Protein AF-A0A2V9A8V0-F1 (afdb_monomer_lite)

Sequence (117 aa):
MSSDLYVYPGTTVLKNIPGIRNQEILDHFEADRMGQRSLELIERPLSGLFDIEHLQGVHRYLFQDVYEWAGVFRTVDIAKGNSYFAHVPYIESTLRDLFERLSKSDSLAMWQTFWEH

Radius of gyration: 17.21 Å; chains: 1; bounding box: 54×23×40 Å

Structure (mmCIF, N/CA/C/O backbone):
data_AF-A0A2V9A8V0-F1
#
_entry.id   AF-A0A2V9A8V0-F1
#
loop_
_atom_site.group_PDB
_atom_site.id
_atom_site.type_symbol
_atom_site.label_atom_id
_atom_site.label_alt_id
_atom_site.label_comp_id
_atom_site.label_asym_id
_atom_site.label_entity_id
_atom_site.label_seq_id
_atom_site.pdbx_PDB_ins_code
_atom_site.Cartn_x
_atom_site.Cartn_y
_atom_site.Cartn_z
_atom_site.occupancy
_atom_site.B_iso_or_equiv
_atom_site.auth_seq_id
_atom_site.auth_comp_id
_atom_site.auth_asym_id
_atom_site.auth_atom_id
_atom_site.pdbx_PDB_model_num
ATOM 1 N N . MET A 1 1 ? -24.363 5.924 -0.636 1.00 34.94 1 MET A N 1
ATOM 2 C CA . MET A 1 1 ? -23.497 5.574 0.507 1.00 34.94 1 MET A CA 1
ATOM 3 C C . MET A 1 1 ? -22.687 4.359 0.098 1.00 34.94 1 MET A C 1
ATOM 5 O O . MET A 1 1 ? -23.135 3.240 0.301 1.00 34.94 1 MET A O 1
ATOM 9 N N . SER A 1 2 ? -21.587 4.580 -0.626 1.00 41.66 2 SER A N 1
ATOM 10 C CA . SER A 1 2 ? -20.715 3.484 -1.052 1.00 41.66 2 SER A CA 1
ATOM 11 C C . SER A 1 2 ? -20.072 2.915 0.204 1.00 41.66 2 SER A C 1
ATOM 13 O O . SER A 1 2 ? -19.335 3.620 0.885 1.00 41.66 2 SER A O 1
ATOM 15 N N . SER A 1 3 ? -20.448 1.689 0.564 1.00 49.72 3 SER A N 1
ATOM 16 C CA . SER A 1 3 ? -19.749 0.886 1.561 1.00 49.72 3 SER A CA 1
ATOM 17 C C . SER A 1 3 ? -18.319 0.728 1.065 1.00 49.72 3 SER A C 1
ATOM 19 O O . SER A 1 3 ? -18.055 -0.092 0.190 1.00 49.72 3 SER A O 1
ATOM 21 N N . ASP A 1 4 ? -17.437 1.569 1.576 1.00 67.69 4 ASP A N 1
ATOM 22 C CA . ASP A 1 4 ? -16.081 1.719 1.091 1.00 67.69 4 ASP A CA 1
ATOM 23 C C . ASP A 1 4 ? -15.324 0.395 1.303 1.00 67.69 4 ASP A C 1
ATOM 25 O O . ASP A 1 4 ? -15.074 -0.041 2.430 1.00 67.69 4 ASP A O 1
ATOM 29 N N . LEU A 1 5 ? -15.100 -0.340 0.204 1.00 79.06 5 LEU A N 1
ATOM 30 C CA . LEU A 1 5 ? -14.712 -1.760 0.206 1.00 79.06 5 LEU A CA 1
ATOM 31 C C . LEU A 1 5 ? -13.416 -2.012 0.985 1.00 79.06 5 LEU A C 1
ATOM 33 O O . LEU A 1 5 ? -13.217 -3.115 1.504 1.00 79.06 5 LEU A O 1
ATOM 37 N N . TYR A 1 6 ? -12.589 -0.977 1.101 1.00 83.50 6 TYR A N 1
ATOM 38 C CA . TYR A 1 6 ? -11.240 -1.021 1.636 1.00 83.50 6 TYR A CA 1
ATOM 39 C C . TYR A 1 6 ? -11.127 -0.625 3.104 1.00 83.50 6 TYR A C 1
ATOM 41 O O . TYR A 1 6 ? -10.078 -0.891 3.674 1.00 83.50 6 TYR A O 1
ATOM 49 N N . VAL A 1 7 ? -12.154 -0.055 3.743 1.00 88.69 7 VAL A N 1
ATOM 50 C CA . VAL A 1 7 ? -12.097 0.366 5.158 1.00 88.69 7 VAL A CA 1
ATOM 51 C C . VAL A 1 7 ? -13.121 -0.367 6.018 1.00 88.69 7 VAL A C 1
ATOM 53 O O . VAL A 1 7 ? -14.113 -0.916 5.529 1.00 88.69 7 VAL A O 1
ATOM 56 N N . TYR A 1 8 ? -12.881 -0.417 7.326 1.00 89.56 8 TYR A N 1
ATOM 57 C CA . TYR A 1 8 ? -13.892 -0.924 8.250 1.00 89.56 8 TYR A CA 1
ATOM 58 C C . TYR A 1 8 ? -15.077 0.054 8.355 1.00 89.56 8 TYR A C 1
ATOM 60 O O . TYR A 1 8 ? -14.877 1.269 8.358 1.00 89.56 8 TYR A O 1
ATOM 68 N N . PRO A 1 9 ? -16.324 -0.443 8.484 1.00 88.81 9 PRO A N 1
ATOM 69 C CA . PRO A 1 9 ? -17.488 0.425 8.638 1.00 88.81 9 PRO A CA 1
ATOM 70 C C . PRO A 1 9 ? -17.337 1.397 9.811 1.00 88.81 9 PRO A C 1
ATOM 72 O O . PRO A 1 9 ? -17.030 0.982 10.929 1.00 88.81 9 PRO A O 1
ATOM 75 N N . GLY A 1 10 ? -17.582 2.684 9.551 1.00 86.44 10 GLY A N 1
ATOM 76 C CA . GLY A 1 10 ? -17.491 3.741 10.561 1.00 86.44 10 GLY A CA 1
ATOM 77 C C . GLY A 1 10 ? -16.063 4.166 10.917 1.00 86.44 10 GLY A C 1
ATOM 78 O O . GLY A 1 10 ? -15.889 4.900 11.887 1.00 86.44 10 GLY A O 1
ATOM 79 N N . THR A 1 11 ? -15.049 3.727 10.166 1.00 86.62 11 THR A N 1
ATOM 80 C CA . THR A 1 11 ? -13.656 4.143 10.361 1.00 86.62 11 THR A CA 1
ATOM 81 C C . THR A 1 11 ? -13.008 4.560 9.040 1.00 86.62 11 THR A C 1
ATOM 83 O O . THR A 1 11 ? -13.561 4.359 7.961 1.00 86.62 11 THR A O 1
ATOM 86 N N . THR A 1 12 ? -11.810 5.134 9.134 1.00 84.94 12 THR A N 1
ATOM 87 C CA . THR A 1 12 ? -10.903 5.385 8.000 1.00 84.94 12 THR A CA 1
ATOM 88 C C . THR A 1 12 ? -9.786 4.341 7.917 1.00 84.94 12 THR A C 1
ATOM 90 O O . THR A 1 12 ? -8.827 4.515 7.172 1.00 84.94 12 THR A O 1
ATOM 93 N N . VAL A 1 13 ? -9.860 3.289 8.737 1.00 89.75 13 VAL A N 1
ATOM 94 C CA . VAL A 1 13 ? -8.795 2.291 8.864 1.00 89.75 13 VAL A CA 1
ATOM 95 C C . VAL A 1 13 ? -8.988 1.236 7.791 1.00 89.75 13 VAL A C 1
ATOM 97 O O . VAL A 1 13 ? -10.057 0.623 7.703 1.00 89.75 13 VAL A O 1
ATOM 100 N N . LEU A 1 14 ? -7.943 1.016 6.996 1.00 90.38 14 LEU A N 1
ATOM 101 C CA . LEU A 1 14 ? -7.956 0.037 5.917 1.00 90.38 14 LEU A CA 1
ATOM 102 C C . LEU A 1 14 ? -8.115 -1.386 6.467 1.00 90.38 14 LEU A C 1
ATOM 104 O O . LEU A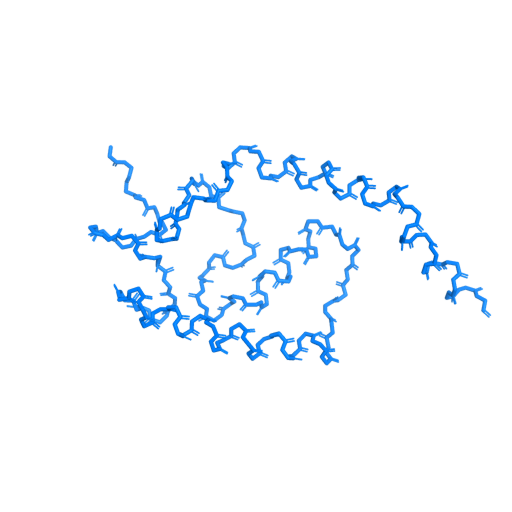 1 14 ? -7.488 -1.764 7.460 1.00 90.38 14 LEU A O 1
ATOM 108 N N . LYS A 1 15 ? -8.930 -2.199 5.792 1.00 92.75 15 LYS A N 1
ATOM 109 C CA . LYS A 1 15 ? -9.030 -3.639 6.027 1.00 92.75 15 LYS A CA 1
ATOM 110 C C . LYS A 1 15 ? -7.678 -4.272 5.749 1.00 92.75 15 LYS A C 1
ATOM 112 O O . LYS A 1 15 ? -7.101 -4.079 4.682 1.00 92.75 15 LYS A O 1
ATOM 117 N N . ASN A 1 16 ? -7.205 -5.030 6.722 1.00 95.00 16 ASN A N 1
ATOM 118 C CA . ASN A 1 16 ? -5.886 -5.636 6.747 1.00 95.00 16 ASN A CA 1
ATOM 119 C C . ASN A 1 16 ? -6.001 -7.070 7.267 1.00 95.00 16 ASN A C 1
ATOM 121 O O . ASN A 1 16 ? -6.914 -7.377 8.038 1.00 95.00 16 ASN A O 1
ATOM 125 N N . ILE A 1 17 ? -5.071 -7.925 6.847 1.00 96.75 17 ILE A N 1
ATOM 126 C CA . ILE A 1 17 ? -5.036 -9.358 7.169 1.00 96.75 17 ILE A CA 1
ATOM 127 C C . ILE A 1 17 ? -5.052 -9.607 8.692 1.00 96.75 17 ILE A C 1
ATOM 129 O O . ILE A 1 17 ? -5.823 -10.458 9.136 1.00 96.75 17 ILE A O 1
ATOM 133 N N . PRO A 1 18 ? -4.299 -8.860 9.529 1.00 97.00 18 PRO A N 1
ATOM 134 C CA . PRO A 1 18 ? -4.323 -9.060 10.981 1.00 97.00 18 PRO A CA 1
ATOM 135 C C . PRO A 1 18 ? -5.618 -8.622 11.684 1.00 97.00 18 PRO A C 1
ATOM 137 O O . PRO A 1 18 ? -5.766 -8.855 12.883 1.00 97.00 18 PRO A O 1
ATOM 140 N N . GLY A 1 19 ? -6.544 -7.950 10.993 1.00 96.94 19 GLY A N 1
ATOM 141 C CA . GLY A 1 19 ? -7.797 -7.486 11.590 1.00 96.94 19 GLY A CA 1
ATOM 142 C C . GLY A 1 19 ? -7.666 -6.248 12.491 1.00 96.94 19 GLY A C 1
ATOM 143 O O . GLY A 1 19 ? -8.577 -5.961 13.271 1.00 96.94 19 GLY A O 1
ATOM 144 N N . ILE A 1 20 ? -6.560 -5.503 12.410 1.00 96.88 20 ILE A N 1
ATOM 145 C CA . ILE A 1 20 ? -6.286 -4.329 13.251 1.00 96.88 20 ILE A CA 1
ATOM 146 C C . ILE A 1 20 ? -7.211 -3.172 12.853 1.00 96.88 20 ILE A C 1
ATOM 148 O O . ILE A 1 20 ? -7.316 -2.823 11.680 1.00 96.88 20 ILE A O 1
ATOM 152 N N . ARG A 1 21 ? -7.877 -2.549 13.833 1.00 95.12 21 ARG A N 1
ATOM 153 C CA . ARG A 1 21 ? -8.836 -1.443 13.606 1.00 95.12 21 ARG A CA 1
ATOM 154 C C . ARG A 1 21 ? -8.426 -0.108 14.220 1.00 95.12 21 ARG A C 1
ATOM 156 O O . ARG A 1 21 ? -9.162 0.863 14.097 1.00 95.12 21 ARG A O 1
ATOM 163 N N . ASN A 1 22 ? -7.286 -0.066 14.898 1.00 94.69 22 ASN A N 1
ATOM 164 C CA . ASN A 1 22 ? -6.694 1.164 15.405 1.00 94.69 22 ASN A CA 1
ATOM 165 C C . ASN A 1 22 ? -5.617 1.623 14.413 1.00 94.69 22 ASN A C 1
ATOM 167 O O . ASN A 1 22 ? -4.762 0.822 14.042 1.00 94.69 22 ASN A O 1
ATOM 171 N N . GLN A 1 23 ? -5.681 2.886 13.984 1.00 92.81 23 GLN A N 1
ATOM 172 C CA . GLN A 1 23 ? -4.801 3.420 12.942 1.00 92.81 23 GLN A CA 1
ATOM 173 C C . GLN A 1 23 ? -3.324 3.398 13.352 1.00 92.81 23 GLN A C 1
ATOM 175 O O . GLN A 1 23 ? -2.495 2.945 12.577 1.00 92.81 23 GLN A O 1
ATOM 180 N N . GLU A 1 24 ? -3.007 3.812 14.576 1.00 94.44 24 GLU A N 1
ATOM 181 C CA . GLU A 1 24 ? -1.631 3.863 15.080 1.00 94.44 24 GLU A CA 1
ATOM 182 C C . GLU A 1 24 ? -1.020 2.458 15.172 1.00 94.44 24 GLU A C 1
ATOM 184 O O . GLU A 1 24 ? 0.098 2.225 14.720 1.00 94.44 24 GLU A O 1
ATOM 189 N N . ILE A 1 25 ? -1.792 1.484 15.665 1.00 97.06 25 ILE A N 1
ATOM 190 C CA . ILE A 1 25 ? -1.353 0.080 15.715 1.00 97.06 25 ILE A CA 1
ATOM 191 C C . ILE A 1 25 ? -1.140 -0.474 14.300 1.00 97.06 25 ILE A C 1
ATOM 193 O O . ILE A 1 25 ? -0.181 -1.211 14.068 1.00 97.06 25 ILE A O 1
ATOM 197 N N . LEU A 1 26 ? -2.019 -0.129 13.352 1.00 95.75 26 LEU A N 1
ATOM 198 C CA . LEU A 1 26 ? -1.872 -0.555 11.962 1.00 95.75 26 LEU A CA 1
ATOM 199 C C . LEU A 1 26 ? -0.629 0.067 11.321 1.00 95.75 26 LEU A C 1
ATOM 201 O O . LEU A 1 26 ? 0.083 -0.634 10.612 1.00 95.75 26 LEU A O 1
ATOM 205 N N . ASP A 1 27 ? -0.348 1.341 11.588 1.00 92.56 27 ASP A N 1
ATOM 206 C CA . ASP A 1 27 ? 0.816 2.036 11.041 1.00 92.56 27 ASP A CA 1
ATOM 207 C C . ASP A 1 27 ? 2.127 1.427 11.546 1.00 92.56 27 ASP A C 1
ATOM 209 O O . ASP A 1 27 ? 3.027 1.175 10.744 1.00 92.56 27 ASP A O 1
ATOM 213 N N . HIS A 1 28 ? 2.213 1.104 12.840 1.00 96.25 28 HIS A N 1
ATOM 214 C CA . HIS A 1 28 ? 3.364 0.386 13.391 1.00 96.25 28 HIS A CA 1
ATOM 215 C C . HIS A 1 28 ? 3.525 -1.004 12.770 1.00 96.25 28 HIS A C 1
ATOM 217 O O . HIS A 1 28 ? 4.613 -1.356 12.319 1.00 96.25 28 HIS A O 1
ATOM 223 N N . PHE A 1 29 ? 2.438 -1.774 12.684 1.00 96.44 29 PHE A N 1
ATOM 224 C CA . PHE A 1 29 ? 2.483 -3.105 12.083 1.00 96.44 29 PHE A CA 1
ATOM 225 C C . PHE A 1 29 ? 2.886 -3.061 10.601 1.00 96.44 29 PHE A C 1
ATOM 227 O O . PHE A 1 29 ? 3.717 -3.856 10.164 1.00 96.44 29 PHE A O 1
ATOM 234 N N . GLU A 1 30 ? 2.310 -2.140 9.822 1.00 94.88 30 GLU A N 1
ATOM 235 C CA . GLU A 1 30 ? 2.637 -1.951 8.406 1.00 94.88 30 GLU A CA 1
ATOM 236 C C . GLU A 1 30 ? 4.114 -1.586 8.233 1.00 94.88 30 GLU A C 1
ATOM 238 O O . GLU A 1 30 ? 4.789 -2.202 7.410 1.00 94.88 30 GLU A O 1
ATOM 243 N N . ALA A 1 31 ? 4.627 -0.643 9.031 1.00 93.50 31 ALA A N 1
ATOM 244 C CA . ALA A 1 31 ? 6.022 -0.215 8.974 1.00 93.50 31 ALA A CA 1
ATOM 245 C C . ALA A 1 31 ? 6.993 -1.359 9.300 1.00 93.50 31 ALA A C 1
ATOM 247 O O . ALA A 1 31 ? 7.960 -1.567 8.562 1.00 93.50 31 ALA A O 1
ATOM 248 N N . ASP A 1 32 ? 6.712 -2.141 10.345 1.00 97.31 32 ASP A N 1
ATOM 249 C CA . ASP A 1 32 ? 7.546 -3.280 10.738 1.00 97.31 32 ASP A CA 1
ATOM 250 C C . ASP A 1 32 ? 7.598 -4.344 9.631 1.00 97.31 32 ASP A C 1
ATOM 252 O O . ASP A 1 32 ? 8.676 -4.821 9.261 1.00 97.31 32 ASP A O 1
ATOM 256 N 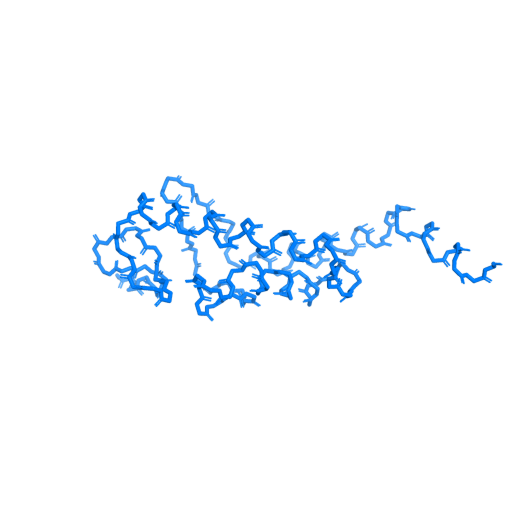N . ARG A 1 33 ? 6.439 -4.700 9.055 1.00 96.69 33 ARG A N 1
ATOM 257 C CA . ARG A 1 33 ? 6.359 -5.702 7.978 1.00 96.69 33 ARG A CA 1
ATOM 258 C C . ARG A 1 33 ? 6.993 -5.209 6.687 1.00 96.69 33 ARG A C 1
ATOM 260 O O . ARG A 1 33 ? 7.792 -5.932 6.095 1.00 96.69 33 ARG A O 1
ATOM 267 N N . MET A 1 34 ? 6.699 -3.978 6.281 1.00 91.81 34 MET A N 1
ATOM 268 C CA . MET A 1 34 ? 7.318 -3.367 5.108 1.00 91.81 34 MET A CA 1
ATOM 269 C C . MET A 1 34 ? 8.841 -3.297 5.270 1.00 91.81 34 MET A C 1
ATOM 271 O O . MET A 1 34 ? 9.563 -3.585 4.315 1.00 91.81 34 MET A O 1
ATOM 275 N N . GLY A 1 35 ? 9.342 -2.947 6.459 1.00 93.75 35 GLY A N 1
ATOM 276 C CA . GLY A 1 35 ? 10.774 -2.895 6.750 1.00 93.75 35 GLY A CA 1
ATOM 277 C C . GLY A 1 35 ? 11.459 -4.246 6.540 1.00 93.75 35 GLY A C 1
ATOM 278 O O . GLY A 1 35 ? 12.468 -4.318 5.840 1.00 93.75 35 GLY A O 1
ATOM 279 N N . GLN A 1 36 ? 10.865 -5.326 7.058 1.00 97.12 36 GLN A N 1
ATOM 280 C CA . GLN A 1 36 ? 11.353 -6.694 6.840 1.00 97.12 36 GLN A CA 1
ATOM 281 C C . GLN A 1 36 ? 11.393 -7.056 5.348 1.00 97.12 36 GLN A C 1
ATOM 283 O O . GLN A 1 36 ? 12.438 -7.458 4.839 1.00 97.12 36 GLN A O 1
ATOM 288 N N . ARG A 1 37 ? 10.291 -6.835 4.620 1.00 96.31 37 ARG A N 1
ATOM 289 C CA . ARG A 1 37 ? 10.206 -7.130 3.177 1.00 96.31 37 ARG A CA 1
ATOM 290 C C . ARG A 1 37 ? 11.156 -6.284 2.336 1.00 96.31 37 A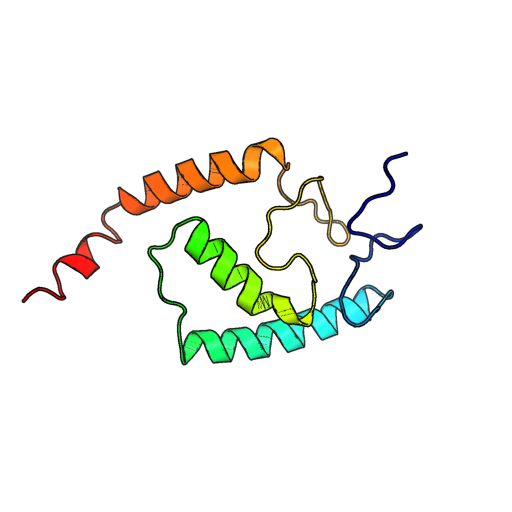RG A C 1
ATOM 292 O O . ARG A 1 37 ? 11.668 -6.752 1.324 1.00 96.31 37 ARG A O 1
ATOM 299 N N . SER A 1 38 ? 11.420 -5.050 2.755 1.00 92.69 38 SER A N 1
ATOM 300 C CA . SER A 1 38 ? 12.368 -4.165 2.072 1.00 92.69 38 SER A CA 1
ATOM 301 C C . SER A 1 38 ? 13.799 -4.683 2.186 1.00 92.69 38 SER A C 1
ATOM 303 O O . SER A 1 38 ? 14.522 -4.669 1.194 1.00 92.69 38 SER A O 1
ATOM 305 N N . LEU A 1 39 ? 14.203 -5.183 3.361 1.00 96.12 39 LEU A N 1
ATOM 306 C CA . LEU A 1 39 ? 15.515 -5.816 3.534 1.00 96.12 39 LEU A CA 1
ATOM 307 C C . LEU A 1 39 ? 15.652 -7.059 2.647 1.00 96.12 39 LEU A C 1
ATOM 309 O O . LEU A 1 39 ? 16.651 -7.199 1.946 1.00 96.12 39 LEU A O 1
ATOM 313 N N . GLU A 1 40 ? 14.618 -7.902 2.599 1.00 96.38 40 GLU A N 1
ATOM 314 C CA . GLU A 1 40 ? 14.586 -9.074 1.715 1.00 96.38 40 GLU A CA 1
ATOM 315 C C . GLU A 1 40 ? 14.742 -8.684 0.232 1.00 96.38 40 GLU A C 1
ATOM 317 O O . GLU A 1 40 ? 15.494 -9.335 -0.492 1.00 96.38 40 GLU A O 1
ATOM 322 N N . LEU A 1 41 ? 14.099 -7.598 -0.220 1.00 92.75 41 LEU A N 1
ATOM 323 C CA . LEU A 1 41 ? 14.229 -7.098 -1.598 1.00 92.75 41 LEU A CA 1
ATOM 324 C C . LEU A 1 41 ? 15.592 -6.472 -1.901 1.00 92.75 41 LEU A C 1
ATOM 326 O O . LEU A 1 41 ? 16.030 -6.523 -3.047 1.00 92.75 41 LEU A O 1
ATOM 330 N N . ILE A 1 42 ? 16.261 -5.878 -0.913 1.00 90.38 42 ILE A N 1
ATOM 331 C CA . ILE A 1 42 ? 17.632 -5.375 -1.084 1.00 90.38 42 ILE A CA 1
ATOM 332 C C . ILE A 1 42 ? 18.588 -6.550 -1.307 1.00 90.38 42 ILE A C 1
ATOM 334 O O . ILE A 1 42 ? 19.448 -6.487 -2.183 1.00 90.38 42 ILE A O 1
ATOM 338 N N . GLU A 1 43 ? 18.430 -7.627 -0.536 1.00 94.06 43 GLU A N 1
ATOM 339 C CA . GLU A 1 43 ? 19.262 -8.826 -0.667 1.00 94.06 43 GLU A CA 1
ATOM 340 C C . GLU A 1 43 ? 18.933 -9.633 -1.927 1.00 94.06 43 GLU A C 1
ATOM 342 O O . GLU A 1 43 ? 19.825 -10.198 -2.564 1.00 94.06 43 GLU A O 1
ATOM 347 N N . ARG A 1 44 ? 17.646 -9.719 -2.276 1.00 93.19 44 ARG A N 1
ATOM 348 C CA . ARG A 1 44 ? 17.132 -10.498 -3.406 1.00 93.19 44 ARG A CA 1
ATOM 349 C C . ARG A 1 44 ? 16.072 -9.695 -4.159 1.00 93.19 44 ARG A C 1
ATOM 351 O O . ARG A 1 44 ? 14.875 -9.910 -3.952 1.00 93.19 44 ARG A O 1
ATOM 358 N N . PRO A 1 45 ? 16.501 -8.792 -5.056 1.00 90.69 45 PRO A N 1
ATOM 359 C CA . PRO A 1 45 ? 15.578 -7.995 -5.845 1.00 90.69 45 PRO A CA 1
ATOM 360 C C . PRO A 1 45 ? 14.657 -8.870 -6.691 1.00 90.69 45 PRO A C 1
ATOM 362 O O . PRO A 1 45 ? 15.081 -9.873 -7.272 1.00 90.69 45 PRO A O 1
ATOM 365 N N . LEU A 1 46 ? 13.396 -8.457 -6.804 1.00 89.69 46 LEU A N 1
ATOM 366 C CA . LEU A 1 46 ? 12.497 -9.024 -7.800 1.00 89.69 46 LEU A CA 1
ATOM 367 C C . LEU A 1 46 ? 13.016 -8.676 -9.197 1.00 89.69 46 LEU A C 1
ATOM 369 O O . LEU A 1 46 ? 13.393 -7.540 -9.475 1.00 89.69 46 LEU A O 1
ATOM 373 N N . SER A 1 47 ? 13.058 -9.672 -10.076 1.00 88.62 47 SER A N 1
ATOM 374 C CA . SER A 1 47 ? 13.384 -9.448 -11.480 1.00 88.62 47 SER A CA 1
ATOM 375 C C . SER A 1 47 ? 12.190 -8.818 -12.195 1.00 88.62 47 SER A C 1
ATOM 377 O O . SER A 1 47 ? 11.056 -9.264 -12.027 1.00 88.62 47 SER A O 1
ATOM 379 N N . GLY A 1 48 ? 12.449 -7.818 -13.030 1.00 84.12 48 GLY A N 1
ATOM 380 C CA . GLY A 1 48 ? 11.424 -7.178 -13.842 1.00 84.12 48 GLY A CA 1
ATOM 381 C C . GLY A 1 48 ? 11.979 -6.011 -14.648 1.00 84.12 48 GLY A C 1
ATOM 382 O O . GLY A 1 48 ? 13.134 -5.619 -14.486 1.00 84.12 48 GLY A O 1
ATOM 383 N N . LEU A 1 49 ? 11.147 -5.456 -15.528 1.00 84.75 49 LEU A N 1
ATOM 384 C CA . LEU A 1 49 ? 11.550 -4.437 -16.504 1.00 84.75 49 LEU A CA 1
ATOM 385 C C . LEU A 1 49 ? 11.120 -3.022 -16.108 1.00 84.75 49 LEU A C 1
ATOM 387 O O . LEU A 1 49 ? 11.028 -2.142 -16.958 1.00 84.75 49 LEU A O 1
ATOM 391 N N . PHE A 1 50 ? 10.854 -2.806 -14.815 1.00 81.25 50 PHE A N 1
ATOM 392 C CA . PHE A 1 50 ? 10.249 -1.565 -14.315 1.00 81.25 50 PHE A CA 1
ATOM 393 C C . PHE A 1 50 ? 8.975 -1.209 -15.093 1.00 81.25 50 PHE A C 1
ATOM 395 O O . PHE A 1 50 ? 8.791 -0.079 -15.523 1.00 81.25 50 PHE A O 1
ATOM 402 N N . ASP A 1 51 ? 8.108 -2.197 -15.286 1.00 82.75 51 ASP A N 1
ATOM 403 C CA . ASP A 1 51 ? 6.785 -2.048 -15.874 1.00 82.75 51 ASP A CA 1
ATOM 404 C C . ASP A 1 51 ? 5.698 -2.223 -14.799 1.00 82.75 51 ASP A C 1
ATOM 406 O O . ASP A 1 51 ? 5.967 -2.324 -13.597 1.00 82.75 51 ASP A O 1
ATOM 410 N N . ILE A 1 52 ? 4.436 -2.233 -15.229 1.00 86.38 52 ILE A N 1
ATOM 411 C CA . ILE A 1 52 ? 3.292 -2.390 -14.327 1.00 86.38 52 ILE A CA 1
ATOM 412 C C . ILE A 1 52 ? 3.330 -3.731 -13.597 1.00 86.38 52 ILE A C 1
ATOM 414 O O . ILE A 1 52 ? 3.030 -3.768 -12.405 1.00 86.38 52 ILE A O 1
ATOM 418 N N . GLU A 1 53 ? 3.701 -4.812 -14.281 1.00 89.56 53 GLU A N 1
ATOM 419 C CA . GLU A 1 53 ? 3.759 -6.143 -13.674 1.00 89.56 53 GLU A CA 1
ATOM 420 C C . GLU A 1 53 ? 4.839 -6.192 -12.593 1.00 89.56 53 GLU A C 1
ATOM 422 O O . GLU A 1 53 ? 4.587 -6.668 -11.482 1.00 89.56 53 GLU A O 1
ATOM 427 N N . HIS A 1 54 ? 6.007 -5.607 -12.867 1.00 89.12 54 HIS A N 1
ATOM 428 C CA . HIS A 1 54 ? 7.071 -5.483 -11.884 1.00 89.12 54 HIS A CA 1
ATOM 429 C C . HIS A 1 54 ? 6.634 -4.630 -10.686 1.00 89.12 54 HIS A C 1
ATOM 431 O O . HIS A 1 54 ? 6.828 -5.039 -9.540 1.00 89.12 54 HIS A O 1
ATOM 437 N N . LEU A 1 55 ? 5.974 -3.488 -10.917 1.00 88.38 55 LEU A N 1
ATOM 438 C CA . LEU A 1 55 ? 5.452 -2.639 -9.842 1.00 88.38 55 LEU A CA 1
ATOM 439 C C . LEU A 1 55 ? 4.403 -3.367 -8.987 1.00 88.38 55 LEU A C 1
ATOM 441 O O . LEU A 1 55 ? 4.439 -3.274 -7.759 1.00 88.38 55 LEU A O 1
ATOM 445 N N . GLN A 1 56 ? 3.482 -4.104 -9.610 1.00 90.25 56 GLN A N 1
ATOM 446 C CA . GLN A 1 56 ? 2.493 -4.922 -8.906 1.00 90.25 56 GLN A CA 1
ATOM 447 C C . GLN A 1 56 ? 3.161 -6.038 -8.097 1.00 90.25 56 GLN A C 1
ATOM 449 O O . GLN A 1 56 ? 2.760 -6.284 -6.959 1.00 90.25 56 GLN A O 1
ATOM 454 N N . GLY A 1 57 ? 4.201 -6.672 -8.645 1.00 93.75 57 GLY A N 1
ATOM 455 C CA . GLY A 1 57 ? 5.012 -7.669 -7.951 1.00 93.75 57 GLY A CA 1
ATOM 456 C C . GLY A 1 57 ? 5.703 -7.097 -6.714 1.00 93.75 57 GLY A C 1
ATOM 457 O O . GLY A 1 57 ? 5.564 -7.652 -5.624 1.00 93.75 57 GLY A O 1
ATOM 458 N N . VAL A 1 58 ? 6.367 -5.945 -6.853 1.00 91.88 58 VAL A N 1
ATOM 459 C CA . VAL A 1 58 ? 7.009 -5.234 -5.735 1.00 91.88 58 VAL A CA 1
ATOM 460 C C . VAL A 1 58 ? 5.978 -4.821 -4.684 1.00 91.88 58 VAL A C 1
ATOM 462 O O . VAL A 1 58 ? 6.168 -5.092 -3.499 1.00 91.88 58 VAL A O 1
ATOM 465 N N . HIS A 1 59 ? 4.849 -4.234 -5.093 1.00 93.62 59 HIS A N 1
ATOM 466 C CA . HIS A 1 59 ? 3.782 -3.860 -4.162 1.00 93.62 59 HIS A CA 1
ATOM 467 C C . HIS A 1 59 ? 3.204 -5.084 -3.443 1.00 93.62 59 HIS A C 1
ATOM 469 O O . HIS A 1 59 ? 2.912 -5.014 -2.248 1.00 93.62 59 HIS A O 1
ATOM 475 N N . ARG A 1 60 ? 3.011 -6.208 -4.142 1.00 95.19 60 ARG A N 1
ATOM 476 C CA . ARG A 1 60 ? 2.587 -7.453 -3.497 1.00 95.19 60 ARG A CA 1
ATOM 477 C C . ARG A 1 60 ? 3.601 -7.857 -2.442 1.00 95.19 60 ARG A C 1
ATOM 479 O O . ARG A 1 60 ? 3.219 -8.044 -1.298 1.00 95.19 60 ARG A O 1
ATOM 486 N N . TYR A 1 61 ? 4.875 -7.934 -2.803 1.00 96.12 61 TYR A N 1
ATOM 487 C CA . TYR A 1 61 ? 5.914 -8.425 -1.906 1.00 96.12 61 TYR A CA 1
ATOM 488 C C . TYR A 1 61 ? 6.061 -7.578 -0.638 1.00 96.12 61 TYR A C 1
ATOM 490 O O . TYR A 1 61 ? 6.171 -8.127 0.454 1.00 96.12 61 TYR A O 1
ATOM 498 N N . LEU A 1 62 ? 5.989 -6.251 -0.767 1.00 93.88 62 LEU A N 1
ATOM 499 C CA . LEU A 1 62 ? 6.082 -5.332 0.369 1.00 93.88 62 LEU A CA 1
ATOM 500 C C . LEU A 1 62 ? 4.888 -5.428 1.327 1.00 93.88 62 LEU A C 1
ATOM 502 O O . LEU A 1 62 ? 5.067 -5.299 2.535 1.00 93.88 62 LEU A O 1
ATOM 506 N N . PHE A 1 63 ? 3.679 -5.647 0.801 1.00 94.81 63 PHE A N 1
ATOM 507 C CA . PHE A 1 63 ? 2.436 -5.508 1.569 1.00 94.81 63 PHE A CA 1
ATOM 508 C C . PHE A 1 63 ? 1.622 -6.802 1.725 1.00 94.81 63 PHE A C 1
ATOM 510 O O . PHE A 1 63 ? 0.536 -6.761 2.304 1.00 94.81 63 PHE A O 1
ATOM 517 N N . GLN A 1 64 ? 2.123 -7.948 1.254 1.00 95.69 64 GLN A N 1
ATOM 518 C CA . GLN A 1 64 ? 1.416 -9.241 1.276 1.00 95.69 64 GLN A CA 1
ATOM 519 C C . GLN A 1 64 ? 0.998 -9.701 2.676 1.00 95.69 64 GLN A C 1
ATOM 521 O O . GLN A 1 64 ? 0.026 -10.435 2.802 1.00 95.69 64 GLN A O 1
ATOM 526 N N . ASP A 1 65 ? 1.707 -9.275 3.725 1.00 96.19 65 ASP A N 1
ATOM 527 C CA . ASP A 1 65 ? 1.369 -9.611 5.115 1.00 96.19 65 ASP A CA 1
ATOM 528 C C . ASP A 1 65 ? 0.350 -8.646 5.738 1.00 96.19 65 ASP A C 1
ATOM 530 O O . ASP A 1 65 ? -0.167 -8.902 6.827 1.00 96.19 65 ASP A O 1
ATOM 534 N N . VAL A 1 66 ? 0.085 -7.516 5.076 1.00 95.50 66 VAL A N 1
ATOM 535 C CA . VAL A 1 66 ? -0.758 -6.433 5.595 1.00 95.50 66 VAL A CA 1
ATOM 536 C C . VAL A 1 66 ? -2.100 -6.403 4.870 1.00 95.50 66 VAL A C 1
ATOM 538 O O . VAL A 1 66 ? -3.136 -6.314 5.525 1.00 95.50 66 VAL A O 1
ATOM 541 N N . TYR A 1 67 ? -2.120 -6.530 3.543 1.00 93.94 67 TYR A N 1
ATOM 542 C CA . TYR A 1 67 ? -3.316 -6.310 2.729 1.00 93.94 67 TYR A CA 1
ATOM 543 C C . TYR A 1 67 ? -3.590 -7.477 1.774 1.00 93.94 67 TYR A C 1
ATOM 545 O O . TYR A 1 67 ? -2.738 -7.840 0.969 1.00 93.94 67 TYR A O 1
ATOM 553 N N . GLU A 1 68 ? -4.818 -8.010 1.780 1.00 93.00 68 GLU A N 1
ATOM 554 C CA . GLU A 1 68 ? -5.235 -9.077 0.846 1.00 93.00 68 GLU A CA 1
ATOM 555 C C . GLU A 1 68 ? -5.170 -8.641 -0.626 1.00 93.00 68 GLU A C 1
ATOM 557 O O . GLU A 1 68 ? -4.979 -9.449 -1.529 1.00 93.00 68 GLU A O 1
ATOM 562 N N . TRP A 1 69 ? -5.316 -7.340 -0.869 1.00 90.12 69 TRP A N 1
ATOM 563 C CA . TRP A 1 69 ? -5.286 -6.727 -2.193 1.00 90.12 69 TRP A CA 1
ATOM 564 C C . TRP A 1 69 ? -3.875 -6.282 -2.620 1.00 90.12 69 TRP A C 1
ATOM 566 O O . TRP A 1 69 ? -3.730 -5.544 -3.595 1.00 90.12 69 TRP A O 1
ATOM 576 N N . ALA A 1 70 ? -2.816 -6.705 -1.922 1.00 90.75 70 ALA A N 1
ATOM 577 C CA . ALA A 1 70 ? -1.449 -6.322 -2.262 1.00 90.75 70 ALA A CA 1
ATOM 578 C C . ALA A 1 70 ? -1.066 -6.739 -3.702 1.00 90.75 70 ALA A C 1
ATOM 580 O O . ALA A 1 70 ? -1.173 -7.901 -4.108 1.00 90.75 70 ALA A O 1
ATOM 581 N N . GLY A 1 71 ? -0.595 -5.763 -4.485 1.00 88.50 71 GLY A N 1
ATOM 582 C CA . GLY A 1 71 ? -0.259 -5.936 -5.901 1.00 88.50 71 GLY A CA 1
ATOM 583 C C . GLY A 1 71 ? -1.457 -5.869 -6.848 1.00 88.50 71 GLY A C 1
ATOM 584 O O . GLY A 1 71 ? -1.321 -6.211 -8.018 1.00 88.50 71 GLY A O 1
ATOM 585 N N . VAL A 1 72 ? -2.626 -5.445 -6.364 1.00 88.31 72 VAL A N 1
ATOM 586 C CA . VAL A 1 72 ? -3.826 -5.221 -7.176 1.00 88.31 72 VAL A CA 1
ATOM 587 C C . VAL A 1 72 ? -4.119 -3.725 -7.225 1.00 88.31 72 VAL A C 1
ATOM 589 O O . VAL A 1 72 ? -4.005 -3.023 -6.219 1.00 88.31 72 VAL A O 1
ATOM 592 N N . PHE A 1 73 ? -4.508 -3.216 -8.396 1.00 83.44 73 PHE A N 1
ATOM 593 C CA . PHE A 1 73 ? -4.979 -1.839 -8.494 1.00 83.44 73 PHE A CA 1
ATOM 594 C C . PHE A 1 73 ? -6.262 -1.646 -7.686 1.00 83.44 73 PHE A C 1
ATOM 596 O O . PHE A 1 73 ? -7.181 -2.463 -7.734 1.00 83.44 73 PHE A O 1
ATOM 603 N N . ARG A 1 74 ? -6.335 -0.534 -6.952 1.00 81.38 74 ARG A N 1
ATOM 604 C CA . ARG A 1 74 ? -7.563 -0.140 -6.259 1.00 81.38 74 ARG A CA 1
ATOM 605 C C . ARG A 1 74 ? -8.670 0.174 -7.265 1.00 81.38 74 ARG A C 1
ATOM 607 O O . ARG A 1 74 ? -8.397 0.741 -8.318 1.00 81.38 74 ARG A O 1
ATOM 614 N N . THR A 1 75 ? -9.912 -0.154 -6.918 1.00 76.00 75 THR A N 1
ATOM 615 C CA . THR A 1 75 ? -11.093 0.089 -7.770 1.00 76.00 75 THR A CA 1
ATOM 616 C C . THR A 1 75 ? -11.940 1.278 -7.315 1.00 76.00 75 THR A C 1
ATOM 618 O O . THR A 1 75 ? -12.877 1.663 -8.010 1.00 76.00 75 THR A O 1
ATOM 621 N N . VAL A 1 76 ? -11.626 1.857 -6.155 1.00 73.38 76 VAL A N 1
ATOM 622 C CA . VAL A 1 76 ? -12.228 3.093 -5.637 1.00 73.38 76 VAL A CA 1
ATOM 623 C C . VAL A 1 76 ? -11.141 3.994 -5.070 1.00 73.38 76 VAL A C 1
ATOM 625 O O . VAL A 1 76 ? -10.042 3.531 -4.752 1.00 73.38 76 VAL A O 1
ATOM 628 N N . ASP A 1 77 ? -11.437 5.285 -4.976 1.00 70.88 77 ASP A N 1
ATOM 629 C CA . ASP A 1 77 ? -10.523 6.242 -4.367 1.00 70.88 77 ASP A CA 1
ATOM 630 C C . ASP A 1 77 ? -10.439 5.978 -2.870 1.00 70.88 77 ASP A C 1
ATOM 632 O O . ASP A 1 77 ? -11.454 5.744 -2.219 1.00 70.88 77 ASP A O 1
ATOM 636 N N .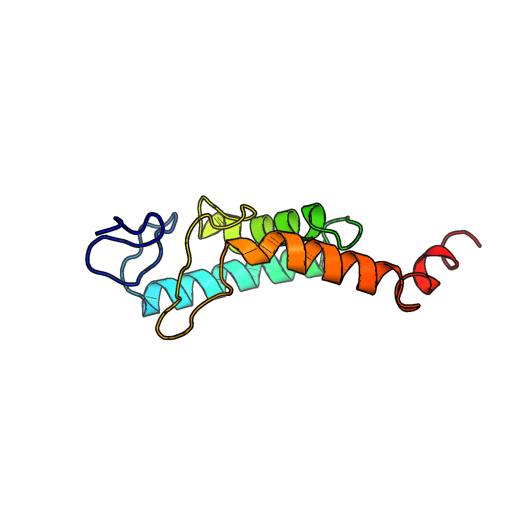 ILE A 1 78 ? -9.226 6.014 -2.328 1.00 72.31 78 ILE A N 1
ATOM 637 C CA . ILE A 1 78 ? -8.980 5.753 -0.912 1.00 72.31 78 ILE A CA 1
ATOM 638 C C . ILE A 1 78 ? -8.113 6.859 -0.320 1.00 72.31 78 ILE A C 1
ATOM 640 O O . ILE A 1 78 ? -7.367 7.546 -1.028 1.00 72.31 78 ILE A O 1
ATOM 644 N N . ALA A 1 79 ? -8.188 6.991 0.999 1.00 68.62 79 ALA A N 1
ATOM 645 C CA . ALA A 1 79 ? -7.321 7.843 1.793 1.00 68.62 79 ALA A CA 1
ATOM 646 C C . ALA A 1 79 ? -6.681 7.024 2.920 1.00 68.62 79 ALA A C 1
ATOM 648 O O . ALA A 1 79 ? -7.275 6.068 3.419 1.00 68.62 79 ALA A O 1
ATOM 649 N N . LYS A 1 80 ? -5.473 7.413 3.332 1.00 69.81 80 LYS A N 1
ATOM 650 C CA . LYS A 1 80 ? -4.837 6.943 4.568 1.00 69.81 80 LYS A CA 1
ATOM 651 C C . LYS A 1 80 ? -4.697 8.143 5.500 1.00 69.81 80 LYS A C 1
ATOM 653 O O . LYS A 1 80 ? -3.969 9.091 5.200 1.00 69.81 80 LYS A O 1
ATOM 658 N N . GLY A 1 81 ? -5.448 8.135 6.602 1.00 71.69 81 GLY A N 1
ATOM 659 C CA . GLY A 1 81 ? -5.600 9.313 7.460 1.00 71.69 81 GLY A CA 1
ATOM 660 C C . GLY A 1 81 ? -6.165 10.504 6.675 1.00 71.69 81 GLY A C 1
ATOM 661 O O . GLY A 1 81 ? -7.217 10.390 6.055 1.00 71.69 81 GLY A O 1
ATOM 662 N N . ASN A 1 82 ? -5.437 11.627 6.666 1.00 66.81 82 ASN A N 1
ATOM 663 C CA . ASN A 1 82 ? -5.791 12.836 5.906 1.00 66.81 82 ASN A CA 1
ATOM 664 C C . ASN A 1 82 ? -5.181 12.899 4.490 1.00 66.81 82 ASN A C 1
ATOM 666 O O . ASN A 1 82 ? -5.340 13.910 3.806 1.00 66.81 82 ASN A O 1
ATOM 670 N N . SER A 1 83 ? -4.460 11.863 4.053 1.00 65.75 83 SER A N 1
ATOM 671 C CA . SER A 1 83 ? -3.808 11.835 2.741 1.00 65.75 83 SER A CA 1
ATOM 672 C C . SER A 1 83 ? -4.654 11.069 1.728 1.00 65.75 83 SER A C 1
ATOM 674 O O . SER A 1 83 ? -4.917 9.880 1.915 1.00 65.75 83 SER A O 1
ATOM 676 N N . TYR A 1 84 ? -5.069 11.742 0.654 1.00 65.00 84 TYR A N 1
ATOM 677 C CA . TYR A 1 84 ? -5.796 11.131 -0.459 1.00 65.00 84 TYR A CA 1
ATOM 678 C C . TYR A 1 84 ? -4.819 10.564 -1.490 1.00 65.00 84 TYR A C 1
ATOM 680 O O . TYR A 1 84 ? -3.872 11.238 -1.897 1.00 65.00 84 TYR A O 1
ATOM 688 N N . PHE A 1 85 ? -5.064 9.336 -1.945 1.00 71.00 85 PHE A N 1
ATOM 689 C CA . PHE A 1 85 ? -4.304 8.760 -3.050 1.00 71.00 85 PHE A CA 1
ATOM 690 C C . PHE A 1 85 ? -4.877 9.185 -4.412 1.00 71.00 85 PHE A C 1
ATOM 692 O O . PHE A 1 85 ? -6.000 9.671 -4.508 1.00 71.00 85 PHE A O 1
ATOM 699 N N . ALA A 1 86 ? -4.103 8.978 -5.485 1.00 63.25 86 ALA A N 1
ATOM 700 C CA . ALA A 1 86 ? -4.507 9.324 -6.851 1.00 63.25 86 ALA A CA 1
ATOM 701 C C . ALA A 1 86 ? -5.860 8.708 -7.267 1.00 63.25 86 ALA A C 1
ATOM 703 O O . ALA A 1 86 ? -6.146 7.550 -6.946 1.00 63.25 86 ALA A O 1
ATOM 704 N N . HIS A 1 87 ? -6.647 9.453 -8.042 1.00 67.50 87 HIS A N 1
ATOM 705 C CA . HIS A 1 87 ? -7.954 8.995 -8.507 1.00 67.50 87 HIS A CA 1
ATOM 706 C C . HIS A 1 87 ? -7.853 7.757 -9.416 1.00 67.50 87 HIS A C 1
ATOM 708 O O . HIS A 1 87 ? -7.073 7.751 -10.372 1.00 67.50 87 HIS A O 1
ATOM 714 N N . VAL A 1 88 ? -8.660 6.727 -9.137 1.00 68.19 88 VAL A N 1
ATOM 715 C CA . VAL A 1 88 ? -8.591 5.395 -9.773 1.00 68.19 88 VAL A CA 1
ATOM 716 C C . VAL A 1 88 ? -8.555 5.402 -1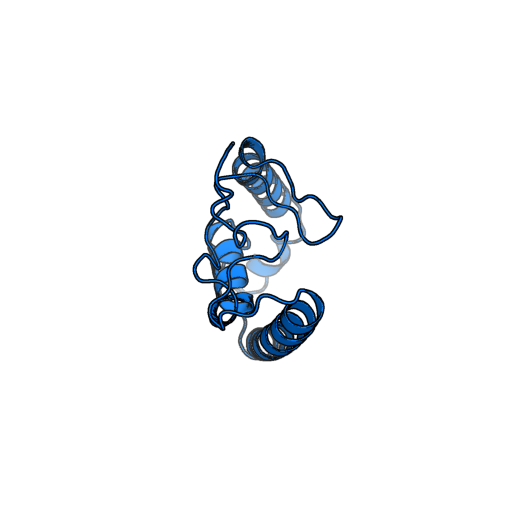1.296 1.00 68.19 88 VAL A C 1
ATOM 718 O O . VAL A 1 88 ? -7.683 4.719 -11.839 1.00 68.19 88 VAL A O 1
ATOM 721 N N . PRO A 1 89 ? -9.408 6.166 -12.009 1.00 68.25 89 PRO A N 1
ATOM 722 C CA . PRO A 1 89 ? -9.448 6.110 -13.471 1.00 68.25 89 PRO A CA 1
ATOM 723 C C . PRO A 1 89 ? -8.119 6.461 -14.142 1.00 68.25 89 PRO A C 1
ATOM 725 O O . PRO A 1 89 ? -7.884 6.063 -15.277 1.00 68.25 89 PRO A O 1
ATOM 728 N N . TYR A 1 90 ? -7.246 7.190 -13.445 1.00 69.56 90 TYR A N 1
ATOM 729 C CA . TYR A 1 90 ? -5.984 7.665 -13.995 1.00 69.56 90 TYR A CA 1
ATOM 730 C C . TYR A 1 90 ? -4.783 6.813 -13.591 1.00 69.56 90 TYR A C 1
ATOM 732 O O . TYR A 1 90 ? -3.701 7.036 -14.125 1.00 69.56 90 TYR A O 1
ATOM 740 N N . ILE A 1 91 ? -4.922 5.860 -12.663 1.00 73.88 91 ILE A N 1
ATOM 741 C CA . ILE A 1 91 ? -3.768 5.128 -12.115 1.00 73.88 91 ILE A CA 1
ATOM 742 C C . ILE A 1 91 ? -3.061 4.342 -13.215 1.00 73.88 91 ILE A C 1
ATOM 744 O O . ILE A 1 91 ? -1.862 4.505 -13.412 1.00 73.88 91 ILE A O 1
ATOM 748 N N . GLU A 1 92 ? -3.799 3.510 -13.946 1.00 75.62 92 GLU A N 1
ATOM 749 C CA . GLU A 1 92 ? -3.189 2.622 -14.929 1.00 75.62 92 GLU A CA 1
ATOM 750 C C . GLU A 1 92 ? -2.646 3.397 -16.134 1.00 75.62 92 GLU A C 1
ATOM 752 O O . GLU A 1 92 ? -1.492 3.202 -16.506 1.00 75.62 92 GLU A O 1
ATOM 757 N N . SER A 1 93 ? -3.432 4.314 -16.708 1.00 77.00 93 SER A N 1
ATOM 758 C CA . SER A 1 93 ? -2.997 5.105 -17.866 1.00 77.00 93 SER A CA 1
ATOM 759 C C . SER A 1 93 ? -1.783 5.976 -17.537 1.00 77.00 93 SER A C 1
ATOM 761 O O . SER A 1 93 ? -0.815 5.982 -18.288 1.00 77.00 93 SER A O 1
ATOM 763 N N . THR A 1 94 ? -1.775 6.633 -16.370 1.00 78.19 94 THR A N 1
ATOM 764 C CA . THR A 1 94 ? -0.634 7.459 -15.940 1.00 78.19 94 THR A CA 1
ATOM 765 C C . THR A 1 94 ? 0.610 6.608 -15.698 1.00 78.19 94 THR A C 1
ATOM 767 O O . THR A 1 94 ? 1.714 7.036 -16.029 1.00 78.19 94 THR A O 1
ATOM 770 N N . LEU A 1 95 ? 0.458 5.401 -15.139 1.00 79.25 95 LEU A N 1
ATOM 771 C CA . LEU A 1 95 ? 1.582 4.482 -14.951 1.00 79.25 95 LEU A CA 1
ATOM 772 C C . LEU A 1 95 ? 2.129 3.973 -16.286 1.00 79.25 95 LEU A C 1
ATOM 774 O O . LEU A 1 95 ? 3.346 3.914 -16.438 1.00 79.25 95 LEU A O 1
ATOM 778 N N . ARG A 1 96 ? 1.267 3.656 -17.261 1.00 80.81 96 ARG A N 1
ATOM 779 C CA . ARG A 1 96 ? 1.698 3.271 -18.617 1.00 80.81 96 ARG A CA 1
ATOM 780 C C . ARG A 1 96 ? 2.507 4.386 -19.270 1.00 80.81 96 ARG A C 1
ATOM 782 O O . ARG A 1 96 ? 3.636 4.138 -19.686 1.00 80.81 96 ARG A O 1
ATOM 789 N N . ASP A 1 97 ? 1.980 5.608 -19.265 1.00 80.94 97 ASP A N 1
ATOM 790 C CA . ASP A 1 97 ? 2.658 6.772 -19.841 1.00 80.94 97 ASP A CA 1
ATOM 791 C C . ASP A 1 97 ? 3.993 7.058 -19.133 1.00 80.94 97 ASP A C 1
ATOM 793 O O . ASP A 1 97 ? 4.992 7.397 -19.771 1.00 80.94 97 ASP A O 1
ATOM 797 N N . LEU A 1 98 ? 4.036 6.917 -17.803 1.00 81.88 98 LEU A N 1
ATOM 798 C CA . LEU A 1 98 ? 5.257 7.086 -17.017 1.00 81.88 98 LEU A CA 1
ATOM 799 C C . LEU A 1 98 ? 6.311 6.041 -17.387 1.00 81.88 98 LEU A C 1
ATOM 801 O O . LEU A 1 98 ? 7.456 6.410 -17.642 1.00 81.88 98 LEU A O 1
ATOM 805 N N . PHE A 1 99 ? 5.944 4.761 -17.424 1.00 81.56 99 PHE A N 1
ATOM 806 C CA . PHE A 1 99 ? 6.892 3.695 -17.737 1.00 81.56 99 PHE A CA 1
ATOM 807 C C . PHE A 1 99 ? 7.369 3.753 -19.188 1.00 81.56 99 PHE A C 1
ATOM 809 O O . PHE A 1 99 ? 8.558 3.565 -19.428 1.00 81.56 99 PHE A O 1
ATOM 816 N N . GLU A 1 100 ? 6.510 4.131 -20.139 1.00 80.44 100 GLU A N 1
ATOM 817 C CA . GLU A 1 100 ? 6.921 4.369 -21.528 1.00 80.44 100 GLU A CA 1
ATOM 818 C C . GLU A 1 100 ? 7.907 5.545 -21.645 1.00 80.44 100 GLU A C 1
ATOM 820 O O . GLU A 1 100 ? 8.846 5.520 -22.445 1.00 80.44 100 GLU A O 1
ATOM 825 N N . ARG A 1 101 ? 7.730 6.592 -20.834 1.00 78.06 101 ARG A N 1
ATOM 826 C CA . ARG A 1 101 ? 8.692 7.700 -20.766 1.00 78.06 101 ARG A CA 1
ATOM 827 C C . ARG A 1 101 ? 10.010 7.267 -20.132 1.00 78.06 101 ARG A C 1
ATOM 829 O O . ARG A 1 101 ? 11.061 7.637 -20.649 1.00 78.06 101 ARG A O 1
ATOM 836 N N . LEU A 1 102 ? 9.961 6.488 -19.052 1.00 73.69 102 LEU A N 1
ATOM 837 C CA . LEU A 1 102 ? 11.151 5.984 -18.361 1.00 73.69 102 LEU A CA 1
ATOM 838 C C . LEU A 1 102 ? 11.954 5.014 -19.236 1.00 73.69 102 LEU A C 1
ATOM 840 O O . LEU A 1 102 ? 13.180 5.095 -19.248 1.00 73.69 102 LEU A O 1
ATOM 844 N N . SER A 1 103 ? 11.289 4.168 -20.028 1.00 70.44 103 SER A N 1
ATOM 845 C CA . SER A 1 103 ? 11.956 3.264 -20.971 1.00 70.44 103 SER A CA 1
ATOM 846 C C . SER A 1 103 ? 12.624 4.001 -22.136 1.00 70.44 103 SER A C 1
ATOM 848 O O . SER A 1 103 ? 13.558 3.476 -22.735 1.00 70.44 103 SER A O 1
ATOM 850 N N . LYS A 1 104 ? 12.142 5.204 -22.479 1.00 68.00 104 LYS A N 1
ATOM 851 C CA . LYS A 1 104 ? 12.694 6.058 -23.547 1.00 68.00 104 LYS A CA 1
ATOM 852 C C . LYS A 1 104 ? 13.748 7.051 -23.054 1.00 68.00 104 LYS A C 1
ATOM 854 O O . LYS A 1 104 ? 14.469 7.611 -23.874 1.00 68.00 104 LYS A O 1
ATOM 859 N N . SER A 1 105 ? 13.834 7.306 -21.749 1.00 60.19 105 SER A N 1
ATOM 860 C CA . SER A 1 105 ? 14.909 8.115 -21.170 1.00 60.19 105 SER A CA 1
ATOM 861 C C . SER A 1 105 ? 16.176 7.271 -20.995 1.00 60.19 105 SER A C 1
ATOM 863 O O . SER A 1 105 ? 16.113 6.195 -20.407 1.00 60.19 105 SER A O 1
ATOM 865 N N . ASP A 1 106 ? 17.318 7.780 -21.470 1.00 52.34 106 ASP A N 1
ATOM 866 C CA . ASP A 1 106 ? 18.648 7.135 -21.583 1.00 52.34 106 ASP A CA 1
ATOM 867 C C . ASP A 1 106 ? 19.217 6.437 -20.322 1.00 52.34 106 ASP A C 1
ATOM 869 O O . ASP A 1 106 ? 20.286 5.831 -20.361 1.00 52.34 106 ASP A O 1
ATOM 873 N N . SER A 1 107 ? 18.529 6.474 -19.182 1.00 52.88 107 SER A N 1
ATOM 874 C CA . SER A 1 107 ? 18.993 5.915 -17.906 1.00 52.88 107 SER A CA 1
ATOM 875 C C . SER A 1 107 ? 18.849 4.388 -17.785 1.00 52.88 107 SER A C 1
ATOM 877 O O . SER A 1 107 ? 19.495 3.795 -16.922 1.00 52.88 107 SER A O 1
ATOM 879 N N . LEU A 1 108 ? 18.042 3.739 -18.637 1.00 46.91 108 LEU A N 1
ATOM 880 C CA . LEU A 1 108 ? 17.909 2.270 -18.691 1.00 46.91 108 LEU A CA 1
ATOM 881 C C . LEU A 1 108 ? 18.648 1.634 -19.881 1.00 46.91 108 LEU A C 1
ATOM 883 O O . LEU A 1 108 ? 19.040 0.472 -19.799 1.00 46.91 108 LEU A O 1
ATOM 887 N N . ALA A 1 109 ? 18.913 2.397 -20.948 1.00 42.62 109 ALA A N 1
ATOM 888 C CA . ALA A 1 109 ? 19.647 1.919 -22.123 1.00 42.62 109 ALA A CA 1
ATOM 889 C C . ALA A 1 109 ? 21.105 1.542 -21.796 1.00 42.62 109 ALA A C 1
ATOM 891 O O . ALA A 1 109 ? 21.648 0.601 -22.366 1.00 42.62 109 ALA A O 1
ATOM 892 N N . MET A 1 110 ? 21.726 2.217 -20.822 1.00 38.12 110 MET A N 1
ATOM 893 C CA . MET A 1 110 ? 23.124 1.980 -20.445 1.00 38.12 110 MET A CA 1
ATOM 894 C C . MET A 1 110 ? 23.368 0.615 -19.769 1.00 38.12 110 MET A C 1
ATOM 896 O O . MET A 1 110 ? 24.482 0.103 -19.829 1.00 38.12 110 MET A O 1
ATOM 900 N N . TRP A 1 111 ? 22.345 -0.003 -19.164 1.00 37.06 111 TRP A N 1
ATOM 901 C CA . TRP A 1 111 ? 22.477 -1.309 -18.501 1.00 37.06 111 TRP A CA 1
ATOM 902 C C . TRP A 1 111 ? 22.369 -2.496 -19.467 1.00 37.06 111 TRP A C 1
ATOM 904 O O . TRP A 1 111 ? 22.931 -3.551 -19.186 1.00 37.06 111 TRP A O 1
ATOM 914 N N . GLN A 1 112 ? 21.704 -2.331 -20.616 1.00 37.09 112 GLN A N 1
ATOM 915 C CA . GLN A 1 112 ? 21.629 -3.379 -21.644 1.00 37.09 112 GLN A CA 1
ATOM 916 C C . GLN A 1 112 ? 22.939 -3.495 -22.433 1.00 37.09 112 GLN A C 1
ATOM 918 O O . GLN A 1 112 ? 23.390 -4.600 -22.716 1.00 37.09 112 GLN A O 1
ATOM 923 N N . THR A 1 113 ? 23.614 -2.376 -22.701 1.00 41.81 113 THR A N 1
ATOM 924 C CA . THR A 1 113 ? 24.889 -2.369 -23.436 1.00 41.81 113 THR A CA 1
ATOM 925 C C . THR A 1 113 ? 26.054 -2.972 -22.639 1.00 41.81 113 THR A C 1
ATOM 927 O O . THR A 1 113 ? 27.049 -3.376 -23.232 1.00 41.81 113 THR A O 1
ATOM 930 N N . PHE A 1 114 ? 25.950 -3.044 -21.305 1.00 35.06 114 PHE A N 1
ATOM 931 C CA . PHE A 1 114 ? 27.042 -3.477 -20.421 1.00 35.06 114 PHE A CA 1
ATOM 932 C C . PHE A 1 114 ? 27.047 -4.987 -20.102 1.00 35.06 114 PHE A C 1
ATOM 934 O O . PHE A 1 114 ? 28.005 -5.461 -19.505 1.00 35.06 114 PHE A O 1
ATOM 941 N N . TRP A 1 115 ? 26.002 -5.745 -20.468 1.00 32.81 115 TRP A N 1
ATOM 942 C CA . TRP A 1 115 ? 25.914 -7.199 -20.218 1.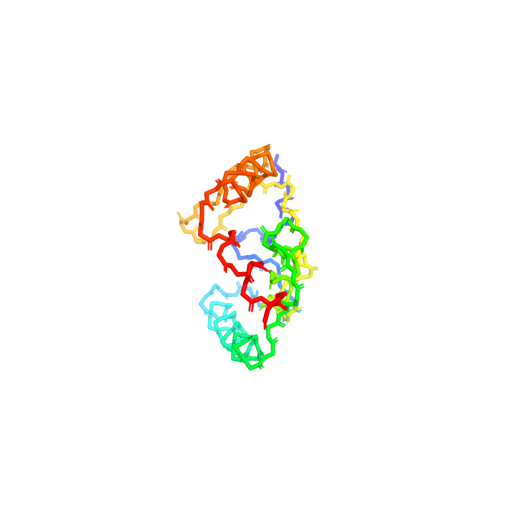00 32.81 115 TRP A CA 1
ATOM 943 C C . TRP A 1 115 ? 26.179 -8.062 -21.468 1.00 32.81 115 TRP A C 1
ATOM 945 O O . TRP A 1 115 ? 26.315 -9.278 -21.367 1.00 32.81 115 TRP A O 1
ATOM 955 N N . GLU A 1 116 ? 26.293 -7.451 -22.650 1.00 38.78 116 GLU A N 1
ATOM 956 C CA . GLU A 1 116 ? 26.600 -8.155 -23.909 1.00 38.78 116 GLU A CA 1
ATOM 957 C C . GLU A 1 116 ? 28.063 -7.996 -24.382 1.00 38.78 116 GLU A C 1
ATOM 959 O O . GLU A 1 116 ? 28.383 -8.384 -25.505 1.00 38.78 116 GLU A O 1
ATOM 964 N N . HIS A 1 117 ? 28.962 -7.457 -23.550 1.00 33.47 117 HIS A N 1
ATOM 965 C CA . HIS A 1 117 ? 30.422 -7.427 -23.762 1.00 33.47 117 HIS A CA 1
ATOM 966 C C . HIS A 1 117 ? 31.154 -7.817 -22.474 1.00 33.47 117 HIS A C 1
ATOM 968 O O . HIS A 1 117 ? 32.288 -8.337 -22.588 1.00 33.47 117 HIS A O 1
#

pLDDT: mean 79.89, std 17.86, range [32.81, 97.31]

Secondary structure (DSSP, 8-state):
----TTB-TTSSPBP-TT----HHHHHHHHHHHHHHHHHHHHHSPPP--SSHHHHHHHHHHHHTTT-TTTTS--SS--EETTEEPPPGGGHHHHHHHHHHHHHHSTTTHHHHTTS--

Foldseek 3Di:
DPPQPQADPPALHGDWPVRDNDLVVLVVVLCVQLVVLVVVCVVPPDDDDLALQSVLVSQCSSCVRTHPCRSHQDPAWGARVPRTDDGRVCPRVVRHVVSVVVVVPCPVVVVVVVPVD